Protein AF-A0A2I0NZ80-F1 (afdb_monomer_lite)

Sequence (145 aa):
MRLLNMDLNQISRFIGETEYQSEVNELAGSLSGIRLIEAALTRNLAETYQGVIKIVPGSLHELTERYLARWDIWNIMLLLRGKQFGIPADQIRQVLIPAGGLSPVLIESLLSRNSLCEIVDGLSRWEFHNVLADICSGGYRKGLF

Secondary structure (DSSP, 8-state):
--GGG--HHHHHHHHTTTTTHHHHHHHTTT--HHHHHHHHHHHHHHHHHHHHHHH--THHHHHHHHHHTHHHHHHHHHHHHHHHTT--HHHHHHT----SSS-HHHHHHHHT-SSHHHHHHHTTTSTTHHHHHHHHHS-PPTT--

Radius of gyration: 17.8 Å; chains: 1; bounding box: 42×41×46 Å

Foldseek 3Di:
DPVVPDAQQRVLVVCCVDPLVVQSVVCVVPDGGPLSVLRSVLVVLQVVLVVVLVPDDDPVNVVSLVVQQVLVVVLLVLLLVCLVVVNQLVVSVSNRRNNHDDDPVLSVVLSPDNDSVRNLVSCPVPPCSVVCPVVVVDDDDPPPD

Structure (mmCIF, N/CA/C/O backbone):
data_AF-A0A2I0NZ80-F1
#
_entry.id   AF-A0A2I0NZ80-F1
#
loop_
_atom_site.group_PDB
_atom_site.id
_atom_site.type_symbol
_atom_site.label_atom_id
_atom_site.label_alt_id
_atom_site.label_comp_id
_atom_site.label_asym_id
_atom_site.label_entity_id
_atom_site.label_seq_id
_atom_site.pdbx_PDB_ins_code
_atom_site.Cartn_x
_atom_site.Cartn_y
_atom_site.Cartn_z
_atom_site.occupancy
_atom_site.B_iso_or_equiv
_atom_site.auth_seq_id
_atom_site.auth_comp_id
_atom_site.auth_asym_id
_atom_site.auth_atom_id
_atom_site.pdbx_PDB_model_num
ATOM 1 N N . MET A 1 1 ? -25.568 12.710 9.104 1.00 54.75 1 MET A N 1
ATOM 2 C CA . MET A 1 1 ? -24.478 13.691 8.896 1.00 54.75 1 MET A CA 1
ATOM 3 C C . MET A 1 1 ? -23.798 14.024 10.229 1.00 54.75 1 MET A C 1
ATOM 5 O O . MET A 1 1 ? -24.103 15.053 10.812 1.00 54.75 1 MET A O 1
ATOM 9 N N . ARG A 1 2 ? -22.923 13.152 10.754 1.00 82.12 2 ARG A N 1
ATOM 10 C CA . ARG A 1 2 ? -22.174 13.429 12.004 1.00 82.12 2 ARG A CA 1
ATOM 11 C C . ARG A 1 2 ? -20.713 13.815 11.728 1.00 82.12 2 ARG A C 1
ATOM 13 O O . ARG A 1 2 ? -20.214 14.721 12.372 1.00 82.12 2 ARG A O 1
ATOM 20 N N . LEU A 1 3 ? -20.093 13.208 10.709 1.00 84.38 3 LEU A N 1
ATOM 21 C CA . LEU A 1 3 ? -18.686 13.418 10.330 1.00 84.38 3 LEU A CA 1
ATOM 22 C C . LEU A 1 3 ? -18.386 14.783 9.690 1.00 84.38 3 LEU A C 1
ATOM 24 O O . LEU A 1 3 ? -17.335 15.348 9.947 1.00 84.38 3 LEU A O 1
ATOM 28 N N . LEU A 1 4 ? -19.309 15.342 8.897 1.00 87.19 4 LEU A N 1
ATOM 29 C CA . LEU A 1 4 ? -19.092 16.615 8.182 1.00 87.19 4 LEU A CA 1
ATOM 30 C C . LEU A 1 4 ? -18.886 17.828 9.108 1.00 87.19 4 LEU A C 1
ATOM 32 O O . LEU A 1 4 ? -18.390 18.853 8.659 1.00 87.19 4 LEU A O 1
ATOM 36 N N . ASN A 1 5 ? -19.268 17.705 10.382 1.00 91.62 5 ASN A N 1
ATOM 37 C CA . ASN A 1 5 ? -19.136 18.759 11.388 1.00 91.62 5 ASN A CA 1
ATOM 38 C C . ASN A 1 5 ? -18.004 18.480 12.392 1.00 91.62 5 ASN A C 1
ATOM 40 O O . ASN A 1 5 ? -17.889 19.203 13.378 1.00 91.62 5 ASN A O 1
ATOM 44 N N . MET A 1 6 ? -17.229 17.410 12.195 1.00 92.06 6 MET A N 1
ATOM 45 C CA . MET A 1 6 ? -16.144 17.020 13.094 1.00 92.06 6 MET A CA 1
ATOM 46 C C . MET A 1 6 ? -14.800 17.571 12.613 1.00 92.06 6 MET A C 1
ATOM 48 O O . MET A 1 6 ? -14.519 17.588 11.416 1.00 92.06 6 MET A O 1
ATOM 52 N N . ASP A 1 7 ? -13.944 17.965 13.554 1.00 91.62 7 ASP A N 1
ATOM 53 C CA . ASP A 1 7 ? -12.523 18.195 13.292 1.00 91.62 7 ASP A CA 1
ATOM 54 C C . ASP A 1 7 ? -11.742 16.870 13.157 1.00 91.62 7 ASP A C 1
ATOM 56 O O . ASP A 1 7 ? -12.242 15.789 13.478 1.00 91.62 7 ASP A O 1
ATOM 60 N N . LEU A 1 8 ? -10.488 16.933 12.691 1.00 90.88 8 LEU A N 1
ATOM 61 C CA . LEU A 1 8 ? -9.664 15.736 12.468 1.00 90.88 8 LEU A CA 1
ATOM 62 C C . LEU A 1 8 ? -9.454 14.898 13.736 1.00 90.88 8 LEU A C 1
ATOM 64 O O . LEU A 1 8 ? -9.421 13.676 13.653 1.00 90.88 8 LEU A O 1
ATOM 68 N N . ASN A 1 9 ? -9.333 15.516 14.911 1.00 90.19 9 ASN A N 1
ATOM 69 C CA . ASN A 1 9 ? -9.137 14.771 16.154 1.00 90.19 9 ASN A CA 1
ATOM 70 C C . ASN A 1 9 ? -10.428 14.076 16.590 1.00 90.19 9 ASN A C 1
ATOM 72 O O . ASN A 1 9 ? -10.387 12.957 17.103 1.00 90.19 9 ASN A O 1
ATOM 76 N N . GLN A 1 10 ? -11.573 14.722 16.377 1.00 92.38 10 GLN A N 1
ATOM 77 C CA . GLN A 1 10 ? -12.887 14.130 16.597 1.00 92.38 10 GLN A CA 1
ATOM 78 C C . GLN A 1 10 ? -13.128 12.954 15.649 1.00 92.38 10 GLN A C 1
ATOM 80 O O . GLN A 1 10 ? -13.604 11.917 16.105 1.00 92.38 10 GLN A O 1
ATOM 85 N N . ILE A 1 11 ? -12.740 13.075 14.375 1.00 93.31 11 ILE A N 1
ATOM 86 C CA . ILE A 1 11 ? -12.808 11.968 13.413 1.00 93.31 11 ILE A CA 1
ATOM 87 C C . ILE A 1 11 ? -11.899 10.823 13.864 1.00 93.31 11 ILE A C 1
ATOM 89 O O . ILE A 1 11 ? -12.380 9.698 13.946 1.00 93.31 11 ILE A O 1
ATOM 93 N N . SER A 1 12 ? -10.638 11.092 14.229 1.00 91.88 12 SER A N 1
ATOM 94 C CA . SER A 1 12 ? -9.704 10.067 14.723 1.00 91.88 12 SER A CA 1
ATOM 95 C C . SER A 1 12 ? -10.243 9.308 15.937 1.00 91.88 12 SER A C 1
ATOM 97 O O . SER A 1 12 ? -10.133 8.087 15.997 1.00 91.88 12 SER A O 1
ATOM 99 N N . ARG A 1 13 ? -10.864 10.008 16.897 1.00 91.06 13 ARG A N 1
ATOM 100 C CA . ARG A 1 13 ? -11.515 9.359 18.048 1.00 91.06 13 ARG A CA 1
ATOM 101 C C . ARG A 1 13 ? -12.722 8.538 17.620 1.00 91.06 13 ARG A C 1
ATOM 103 O O . ARG A 1 13 ? -12.848 7.399 18.042 1.00 91.06 13 ARG A O 1
ATOM 110 N N . PHE A 1 14 ? -13.570 9.104 16.763 1.00 93.62 14 PHE A N 1
ATOM 111 C CA . PHE A 1 14 ? -14.763 8.428 16.272 1.00 93.62 14 PHE A CA 1
ATOM 112 C C . PHE A 1 14 ? -14.414 7.115 15.566 1.00 93.62 14 PHE A C 1
ATOM 114 O O . PHE A 1 14 ? -14.992 6.089 15.897 1.00 93.62 14 PHE A O 1
ATOM 121 N N . ILE A 1 15 ? -13.444 7.111 14.645 1.00 93.75 15 ILE A N 1
ATOM 122 C CA . ILE A 1 15 ? -13.027 5.871 13.972 1.00 93.75 15 ILE A CA 1
ATOM 123 C C . ILE A 1 15 ? -12.345 4.890 14.937 1.00 93.75 15 ILE A C 1
ATOM 125 O O . ILE A 1 15 ? -12.492 3.682 14.773 1.00 93.75 15 ILE A O 1
ATOM 129 N N . GLY A 1 16 ? -11.683 5.386 15.986 1.00 93.31 16 GLY A N 1
ATOM 130 C CA . GLY A 1 16 ? -11.119 4.564 17.060 1.00 93.31 16 GLY A CA 1
ATOM 131 C C . GLY A 1 16 ? -12.162 3.836 17.920 1.00 93.31 16 GLY A C 1
ATOM 132 O O . GLY A 1 16 ? -11.804 2.937 18.675 1.00 93.31 16 GLY A O 1
ATOM 133 N N . GLU A 1 17 ? -13.444 4.187 17.798 1.00 93.81 17 GLU A N 1
ATOM 134 C CA . GLU A 1 17 ? -14.577 3.495 18.430 1.00 93.81 17 GLU A CA 1
ATOM 135 C C . GLU A 1 17 ? -15.283 2.514 17.467 1.00 93.81 17 GLU A C 1
ATOM 137 O O . GLU A 1 17 ? -16.328 1.955 17.801 1.00 93.81 17 GLU A O 1
ATOM 142 N N . THR A 1 18 ? -14.738 2.307 16.264 1.00 93.62 18 THR A N 1
ATOM 143 C CA . THR A 1 18 ? -15.298 1.423 15.223 1.00 93.62 18 THR A CA 1
ATOM 144 C C . THR A 1 18 ? -14.389 0.216 14.955 1.00 93.62 18 THR A C 1
ATOM 146 O O . THR A 1 18 ? -13.526 -0.109 15.767 1.00 93.62 18 THR A O 1
ATOM 149 N N . GLU A 1 19 ? -14.554 -0.454 13.810 1.00 92.44 19 GLU A N 1
ATOM 150 C CA . GLU A 1 19 ? -13.696 -1.568 13.380 1.00 92.44 19 GLU A CA 1
ATOM 151 C C . GLU A 1 19 ? -12.210 -1.191 13.237 1.00 92.44 19 GLU A C 1
ATOM 153 O O . GLU A 1 19 ? -11.359 -2.063 13.358 1.00 92.44 19 GLU A O 1
ATOM 158 N N . TYR A 1 20 ? -11.891 0.101 13.078 1.00 95.62 20 TYR A N 1
ATOM 159 C CA . TYR A 1 20 ? -10.516 0.615 12.971 1.00 95.62 20 TYR A CA 1
ATOM 160 C C . TYR A 1 20 ? -9.801 0.788 14.322 1.00 95.62 20 TYR A C 1
ATOM 162 O O . TYR A 1 20 ? -8.707 1.354 14.385 1.00 95.62 20 TYR A O 1
ATOM 170 N N . GLN A 1 21 ? -10.428 0.383 15.433 1.00 95.75 21 GLN A N 1
ATOM 171 C CA . GLN A 1 21 ? -9.895 0.593 16.781 1.00 95.75 21 GLN A CA 1
ATOM 172 C C . GLN A 1 21 ? -8.479 0.026 16.952 1.00 95.75 21 GLN A C 1
ATOM 174 O O . GLN A 1 21 ? -7.638 0.668 17.585 1.00 95.75 21 GLN A O 1
ATOM 179 N N . SER A 1 22 ? -8.214 -1.165 16.408 1.00 95.81 22 SER A N 1
ATOM 180 C CA . SER A 1 22 ? -6.922 -1.843 16.555 1.00 95.81 22 SER A CA 1
ATOM 181 C C . SER A 1 22 ? -5.795 -1.014 15.938 1.00 95.81 22 SER A C 1
ATOM 183 O O . SER A 1 22 ? -4.804 -0.700 16.598 1.00 95.81 22 SER A O 1
ATOM 185 N N . GLU A 1 23 ? -5.988 -0.580 14.695 1.00 96.06 23 GLU A N 1
ATOM 186 C CA . GLU A 1 23 ? -5.019 0.191 13.929 1.00 96.06 23 GLU A CA 1
ATOM 187 C C . GLU A 1 23 ? -4.847 1.594 14.508 1.00 96.06 23 GLU A C 1
ATOM 189 O O . GLU A 1 23 ? -3.722 2.080 14.610 1.00 96.06 23 GLU A O 1
ATOM 194 N N . VAL A 1 24 ? -5.936 2.240 14.940 1.00 96.19 24 VAL A N 1
ATOM 195 C CA . VAL A 1 24 ? -5.868 3.548 15.606 1.00 96.19 24 VAL A CA 1
ATOM 196 C C . VAL A 1 24 ? -5.048 3.453 16.891 1.00 96.19 24 VAL A C 1
ATOM 198 O O . VAL A 1 24 ? -4.152 4.270 17.092 1.00 96.19 24 VAL A O 1
ATOM 201 N N . ASN A 1 25 ? -5.307 2.454 17.738 1.00 95.25 25 ASN A N 1
ATOM 202 C CA . ASN A 1 25 ? -4.581 2.278 18.996 1.00 95.25 25 ASN A CA 1
ATOM 203 C C . ASN A 1 25 ? -3.091 2.000 18.767 1.00 95.25 25 ASN A C 1
ATOM 205 O O . ASN A 1 25 ? -2.250 2.555 19.474 1.00 95.25 25 ASN A O 1
ATOM 209 N N . GLU A 1 26 ? -2.759 1.173 17.775 1.00 95.31 26 GLU A N 1
ATOM 210 C CA . GLU A 1 26 ? -1.370 0.854 17.446 1.00 95.31 26 GLU A CA 1
ATOM 211 C C . GLU A 1 26 ? -0.617 2.073 16.887 1.00 95.31 26 GLU A C 1
ATOM 213 O O . GLU A 1 26 ? 0.534 2.328 17.246 1.00 95.31 26 GLU A O 1
ATOM 218 N N . LEU A 1 27 ? -1.266 2.862 16.028 1.00 94.62 27 LEU A N 1
ATOM 219 C CA . LEU A 1 27 ? -0.618 3.947 15.290 1.00 94.62 27 LEU A CA 1
ATOM 220 C C . LEU A 1 27 ? -0.630 5.293 16.031 1.00 94.62 27 LEU A C 1
ATOM 222 O O . LEU A 1 27 ? 0.237 6.133 15.770 1.00 94.62 27 LEU A O 1
ATOM 226 N N . ALA A 1 28 ? -1.549 5.509 16.978 1.00 93.38 28 ALA A N 1
ATOM 227 C CA . ALA A 1 28 ? -1.708 6.777 17.702 1.00 93.38 28 ALA A CA 1
ATOM 228 C C . ALA A 1 28 ? -0.478 7.190 18.531 1.00 93.38 28 ALA A C 1
ATOM 230 O O . ALA A 1 28 ? -0.327 8.366 18.861 1.00 93.38 28 ALA A O 1
ATOM 231 N N . GLY A 1 29 ? 0.427 6.255 18.846 1.00 92.25 29 GLY A N 1
ATOM 232 C CA . GLY A 1 29 ? 1.692 6.565 19.519 1.00 92.25 29 GLY A CA 1
ATOM 233 C C . GLY A 1 29 ? 2.694 7.335 18.649 1.00 92.25 29 GLY A C 1
ATOM 234 O O . GLY A 1 29 ? 3.602 7.969 19.180 1.00 92.25 29 GLY A O 1
ATOM 235 N N . SER A 1 30 ? 2.538 7.297 17.321 1.00 92.81 30 SER A N 1
ATOM 236 C CA . SER A 1 30 ? 3.476 7.912 16.367 1.00 92.81 30 SER A CA 1
ATOM 237 C C . SER A 1 30 ? 2.813 8.830 15.337 1.00 92.81 30 SER A C 1
ATOM 239 O O . SER A 1 30 ? 3.476 9.706 14.776 1.00 92.81 30 SER A O 1
ATOM 241 N N . LEU A 1 31 ? 1.512 8.660 15.089 1.00 92.19 31 LEU A N 1
ATOM 242 C CA . LEU A 1 31 ? 0.741 9.419 14.111 1.00 92.19 31 LEU A CA 1
ATOM 243 C C . LEU A 1 31 ? -0.403 10.179 14.787 1.00 92.19 31 LEU A C 1
ATOM 245 O O . LEU A 1 31 ? -0.961 9.748 15.791 1.00 92.19 31 LEU A O 1
ATOM 249 N N . SER A 1 32 ? -0.792 11.307 14.197 1.00 91.19 32 SER A N 1
ATOM 250 C CA . SER A 1 32 ? -1.922 12.115 14.657 1.00 91.19 32 SER A CA 1
ATOM 251 C C . SER A 1 32 ? -2.638 12.792 13.486 1.00 91.19 32 SER A C 1
ATOM 253 O O . SER A 1 32 ? -2.134 12.817 12.357 1.00 91.19 32 SER A O 1
ATOM 255 N N . GLY A 1 33 ? -3.838 13.318 13.753 1.00 90.75 33 GLY A N 1
ATOM 256 C CA . GLY A 1 33 ? -4.662 14.004 12.757 1.00 90.75 33 GLY A CA 1
ATOM 257 C C . GLY A 1 33 ? -4.917 13.148 11.513 1.00 90.75 33 GLY A C 1
ATOM 258 O O . GLY A 1 33 ? -5.213 11.960 11.618 1.00 90.75 33 GLY A O 1
ATOM 259 N N . ILE A 1 34 ? -4.764 13.756 10.334 1.00 92.00 34 ILE A N 1
ATOM 260 C CA . ILE A 1 34 ? -5.045 13.107 9.047 1.00 92.00 34 ILE A CA 1
ATOM 261 C C . ILE A 1 34 ? -4.170 11.873 8.792 1.00 92.00 34 ILE A C 1
ATOM 263 O O . ILE A 1 34 ? -4.683 10.854 8.346 1.00 92.00 34 ILE A O 1
ATOM 267 N N . ARG A 1 35 ? -2.884 11.913 9.168 1.00 91.31 35 ARG A N 1
ATOM 268 C CA . ARG A 1 35 ? -1.952 10.799 8.924 1.00 91.31 35 ARG A CA 1
ATOM 269 C C . ARG A 1 35 ? -2.341 9.545 9.700 1.00 91.31 35 ARG A C 1
ATOM 271 O O . ARG A 1 35 ? -2.157 8.441 9.203 1.00 91.31 35 ARG A O 1
ATOM 278 N N . LEU A 1 36 ? -2.867 9.714 10.915 1.00 93.81 36 LEU A N 1
ATOM 279 C CA . LEU A 1 36 ? -3.381 8.598 11.708 1.00 93.81 36 LEU A CA 1
ATOM 280 C C . LEU A 1 36 ? -4.610 7.978 11.039 1.00 93.81 36 LEU A C 1
ATOM 282 O O . LEU A 1 36 ? -4.683 6.760 10.923 1.00 93.81 36 LEU A O 1
ATOM 286 N N . ILE A 1 37 ? -5.539 8.818 10.575 1.00 94.06 37 ILE A N 1
ATOM 287 C CA . ILE A 1 37 ? -6.754 8.374 9.884 1.00 94.06 37 ILE A CA 1
ATOM 288 C C . ILE A 1 37 ? -6.383 7.589 8.624 1.00 94.06 37 ILE A C 1
ATOM 290 O O . ILE A 1 37 ? -6.815 6.454 8.459 1.00 94.06 37 ILE A O 1
ATOM 294 N N . GLU A 1 38 ? -5.549 8.162 7.758 1.00 93.00 38 GLU A N 1
ATOM 295 C CA . GLU A 1 38 ? -5.141 7.533 6.499 1.00 93.00 38 GLU A CA 1
ATOM 296 C C . GLU A 1 38 ? -4.436 6.196 6.730 1.00 93.00 38 GLU A C 1
ATOM 298 O O . GLU A 1 38 ? -4.784 5.200 6.094 1.00 93.00 38 GLU A O 1
ATOM 303 N N . ALA A 1 39 ? -3.484 6.150 7.666 1.00 92.88 39 ALA A N 1
ATOM 304 C CA . ALA A 1 39 ? -2.740 4.933 7.959 1.00 92.88 39 ALA A CA 1
ATOM 305 C C . ALA A 1 39 ? -3.632 3.842 8.571 1.00 92.88 39 ALA A C 1
ATOM 307 O O . ALA A 1 39 ? -3.529 2.685 8.165 1.00 92.88 39 ALA A O 1
ATOM 308 N N . ALA A 1 40 ? -4.533 4.200 9.494 1.00 95.19 40 ALA A N 1
ATOM 309 C CA . ALA A 1 40 ? -5.448 3.246 10.114 1.00 95.19 40 ALA A CA 1
ATOM 310 C C . ALA A 1 40 ? -6.417 2.640 9.089 1.00 95.19 40 ALA A C 1
ATOM 312 O O . ALA A 1 40 ? -6.531 1.420 8.993 1.00 95.19 40 ALA A O 1
ATOM 313 N N . LEU A 1 41 ? -7.046 3.483 8.264 1.00 94.44 41 LEU A N 1
ATOM 314 C CA . LEU A 1 41 ? -7.967 3.029 7.220 1.00 94.44 41 LEU A CA 1
ATOM 315 C C . LEU A 1 41 ? -7.253 2.182 6.160 1.00 94.44 41 LEU A C 1
ATOM 317 O O . LEU A 1 41 ? -7.761 1.140 5.755 1.00 94.44 41 LEU A O 1
ATOM 321 N N . THR A 1 42 ? -6.063 2.601 5.722 1.00 93.88 42 THR A N 1
ATOM 322 C CA . THR A 1 42 ? -5.288 1.880 4.699 1.00 93.88 42 THR A CA 1
ATOM 323 C C . THR A 1 42 ? -4.835 0.513 5.197 1.00 93.88 42 THR A C 1
ATOM 325 O O . THR A 1 42 ? -4.916 -0.472 4.460 1.00 93.88 42 THR A O 1
ATOM 328 N N . ARG A 1 43 ? -4.381 0.434 6.451 1.00 93.00 43 ARG A N 1
ATOM 329 C CA . ARG A 1 43 ? -3.970 -0.829 7.059 1.00 93.00 43 ARG A CA 1
ATOM 330 C C . ARG A 1 43 ? -5.150 -1.777 7.224 1.00 93.00 43 ARG A C 1
ATOM 332 O O . ARG A 1 43 ? -5.053 -2.919 6.783 1.00 93.00 43 ARG A O 1
ATOM 339 N N . ASN A 1 44 ? -6.266 -1.291 7.758 1.00 95.31 44 ASN A N 1
ATOM 340 C CA . ASN A 1 44 ? -7.465 -2.105 7.912 1.00 95.31 44 ASN A CA 1
ATOM 341 C C . ASN A 1 44 ? -7.991 -2.621 6.563 1.00 95.31 44 ASN A C 1
ATOM 343 O O . ASN A 1 44 ? -8.338 -3.795 6.431 1.00 95.31 44 ASN A O 1
ATOM 347 N N . LEU A 1 45 ? -7.983 -1.772 5.529 1.00 93.88 45 LEU A N 1
ATOM 348 C CA . LEU A 1 45 ? -8.354 -2.154 4.166 1.00 93.88 45 LEU A CA 1
ATOM 349 C C . LEU A 1 45 ? -7.475 -3.295 3.641 1.00 93.88 45 LEU A C 1
ATOM 351 O O . LEU A 1 45 ? -7.986 -4.274 3.095 1.00 93.88 45 LEU A O 1
ATOM 355 N N . ALA A 1 46 ? -6.157 -3.171 3.810 1.00 93.06 46 ALA A N 1
ATOM 356 C CA . ALA A 1 46 ? -5.205 -4.193 3.403 1.00 93.06 46 ALA A CA 1
ATOM 357 C C . ALA A 1 46 ? -5.436 -5.510 4.155 1.00 93.06 46 ALA A C 1
ATOM 359 O O . ALA A 1 46 ? -5.573 -6.556 3.523 1.00 93.06 46 ALA A O 1
ATOM 360 N N . GLU A 1 47 ? -5.543 -5.466 5.483 1.00 93.00 47 GLU A N 1
ATOM 361 C CA . GLU A 1 47 ? -5.781 -6.650 6.315 1.00 93.00 47 GLU A CA 1
ATOM 362 C C . GLU A 1 47 ? -7.104 -7.339 5.959 1.00 93.00 47 GLU A C 1
ATOM 364 O O . GLU A 1 47 ? -7.139 -8.560 5.787 1.00 93.00 47 GLU A O 1
ATOM 369 N N . THR A 1 48 ? -8.165 -6.561 5.743 1.00 93.94 48 THR A N 1
ATOM 370 C CA . THR A 1 48 ? -9.480 -7.065 5.335 1.00 93.94 48 THR A CA 1
ATOM 371 C C . THR A 1 48 ? -9.412 -7.765 3.982 1.00 93.94 48 THR A C 1
ATOM 373 O O . THR A 1 48 ? -9.875 -8.897 3.849 1.00 93.94 48 THR A O 1
ATOM 376 N N . TYR A 1 49 ? -8.801 -7.145 2.970 1.00 93.50 49 TYR A N 1
ATOM 377 C CA . TYR A 1 49 ? -8.690 -7.739 1.633 1.00 93.50 49 TYR A CA 1
ATOM 378 C C . TYR A 1 49 ? -7.834 -9.005 1.625 1.00 93.50 49 TYR A C 1
ATOM 380 O O . TYR A 1 49 ? -8.233 -10.011 1.035 1.00 93.50 49 TYR A O 1
ATOM 388 N N . GLN A 1 50 ? -6.717 -9.006 2.352 1.00 91.25 50 GLN A N 1
ATOM 389 C CA . GLN A 1 50 ? -5.905 -10.208 2.538 1.00 91.25 50 GLN A CA 1
ATOM 390 C C . GLN A 1 50 ? -6.674 -11.301 3.295 1.00 91.25 50 GLN A C 1
ATOM 392 O O . GLN A 1 50 ? -6.534 -12.486 2.994 1.00 91.25 50 GLN A O 1
ATOM 397 N N . GLY A 1 51 ? -7.515 -10.922 4.259 1.00 93.88 51 GLY A N 1
ATOM 398 C CA . GLY A 1 51 ? -8.430 -11.828 4.950 1.00 93.88 51 GLY A CA 1
ATOM 399 C C . GLY A 1 51 ? -9.436 -12.477 4.001 1.00 93.88 51 GLY A C 1
ATOM 400 O O . GLY A 1 51 ? -9.595 -13.696 4.030 1.00 93.88 51 GLY A O 1
ATOM 401 N N . VAL A 1 52 ? -10.057 -11.691 3.114 1.00 93.50 52 VAL A N 1
ATOM 402 C CA . VAL A 1 52 ? -10.998 -12.195 2.101 1.00 93.50 52 VAL A CA 1
ATOM 403 C C . VAL A 1 52 ? -10.313 -13.203 1.176 1.00 93.50 52 VAL A C 1
ATOM 405 O O . VAL A 1 52 ? -10.826 -14.306 1.007 1.00 93.50 52 VAL A O 1
ATOM 408 N N . ILE A 1 53 ? -9.133 -12.886 0.633 1.00 92.12 53 ILE A N 1
ATOM 409 C CA . ILE A 1 53 ? -8.385 -13.808 -0.244 1.00 92.12 53 ILE A CA 1
ATOM 410 C C . ILE A 1 53 ? -8.161 -15.167 0.441 1.00 92.12 53 ILE A C 1
ATOM 412 O O . ILE A 1 53 ? -8.369 -16.211 -0.178 1.00 92.12 53 ILE A O 1
ATOM 416 N N . LYS A 1 54 ? -7.800 -15.170 1.733 1.00 92.88 54 LYS A N 1
ATOM 417 C CA . LYS A 1 54 ? -7.510 -16.394 2.502 1.00 92.88 54 LYS A CA 1
ATOM 418 C C . LYS A 1 54 ? -8.714 -17.318 2.695 1.00 92.88 54 LYS A C 1
ATOM 420 O O . LYS A 1 54 ? -8.513 -18.516 2.875 1.00 92.88 54 LYS A O 1
ATOM 425 N N . ILE A 1 55 ? -9.935 -16.782 2.716 1.00 95.56 55 ILE A N 1
ATOM 426 C CA . ILE A 1 55 ? -11.148 -17.567 3.009 1.00 95.56 55 ILE A CA 1
ATOM 427 C C . ILE A 1 55 ? -11.920 -17.981 1.756 1.00 95.56 55 ILE A C 1
ATOM 429 O O . ILE A 1 55 ? -12.740 -18.897 1.824 1.00 95.56 55 ILE A O 1
ATOM 433 N N . VAL A 1 56 ? -11.698 -17.314 0.622 1.00 94.75 56 VAL A N 1
ATOM 434 C CA . VAL A 1 56 ? -12.423 -17.601 -0.618 1.00 94.75 56 VAL A CA 1
ATOM 435 C C . VAL A 1 56 ? -11.871 -18.883 -1.266 1.00 94.75 56 VAL A C 1
ATOM 437 O O . VAL A 1 56 ? -10.671 -18.959 -1.521 1.00 94.75 56 VAL A O 1
ATOM 440 N N . PRO A 1 57 ? -12.715 -19.890 -1.572 1.00 92.88 57 PRO A N 1
ATOM 441 C CA . PRO A 1 57 ? -12.263 -21.153 -2.148 1.00 92.88 57 PRO A CA 1
ATOM 442 C C . PRO A 1 57 ? -12.288 -21.173 -3.688 1.00 92.88 57 PRO A C 1
ATOM 444 O O . PRO A 1 57 ? -13.093 -20.502 -4.338 1.00 92.88 57 PRO A O 1
ATOM 447 N N . GLY A 1 58 ? -11.470 -22.054 -4.273 1.00 92.69 58 GLY A N 1
ATOM 448 C CA . GLY A 1 58 ? -11.575 -22.476 -5.675 1.00 92.69 58 GLY A CA 1
ATOM 449 C C . GLY A 1 58 ? -11.414 -21.339 -6.687 1.00 92.69 58 GLY A C 1
ATOM 450 O O . GLY A 1 58 ? -10.582 -20.457 -6.520 1.00 92.69 58 GLY A O 1
ATOM 451 N N . SER A 1 59 ? -12.221 -21.341 -7.748 1.00 90.56 59 SER A N 1
ATOM 452 C CA . SER A 1 59 ? -12.136 -20.347 -8.831 1.00 90.56 59 SER A CA 1
ATOM 453 C C . SER A 1 59 ? -12.470 -18.915 -8.396 1.00 90.56 59 SER A C 1
ATOM 455 O O . SER A 1 59 ? -12.051 -17.959 -9.044 1.00 90.56 59 SER A O 1
ATOM 457 N N . LEU A 1 60 ? -13.217 -18.743 -7.300 1.00 93.31 60 LEU A N 1
ATOM 458 C CA . LEU A 1 60 ? -13.495 -17.416 -6.746 1.00 93.31 60 LEU A CA 1
ATOM 459 C C . LEU A 1 60 ? -12.246 -16.791 -6.121 1.00 93.31 60 LEU A C 1
ATOM 461 O O . LEU A 1 60 ? -12.148 -15.565 -6.084 1.00 93.31 60 LEU A O 1
ATOM 465 N N . HIS A 1 61 ? -11.295 -17.610 -5.662 1.00 93.69 61 HIS A N 1
ATOM 466 C CA . HIS A 1 61 ? -10.027 -17.137 -5.119 1.00 93.69 61 HIS A CA 1
ATOM 467 C C . HIS A 1 61 ? -9.246 -16.393 -6.200 1.00 93.69 61 HIS A C 1
ATOM 469 O O . HIS A 1 61 ? -8.952 -15.214 -6.037 1.00 93.69 61 HIS A O 1
ATOM 475 N N . GLU A 1 62 ? -9.044 -17.037 -7.353 1.00 91.94 62 GLU A N 1
ATOM 476 C CA . GLU A 1 62 ? -8.338 -16.442 -8.490 1.00 91.94 62 GLU A CA 1
ATOM 477 C C . GLU A 1 62 ? -9.026 -15.155 -8.973 1.00 91.94 62 GLU A C 1
ATOM 479 O O . GLU A 1 62 ? -8.369 -14.147 -9.226 1.00 91.94 62 GLU A O 1
ATOM 484 N N . LEU A 1 63 ? -10.362 -15.151 -9.059 1.00 94.19 63 LEU A N 1
ATOM 485 C CA . LEU A 1 63 ? -11.110 -13.946 -9.429 1.00 94.19 63 LEU A CA 1
ATOM 486 C C . LEU A 1 63 ? -10.883 -12.803 -8.427 1.00 94.19 63 LEU A C 1
ATOM 488 O O . LEU A 1 63 ? -10.721 -11.650 -8.828 1.00 94.19 63 LEU A O 1
ATOM 492 N N . THR A 1 64 ? -10.871 -13.121 -7.133 1.00 93.81 64 THR A N 1
ATOM 493 C CA . THR A 1 64 ? -10.671 -12.144 -6.058 1.00 93.81 64 THR A CA 1
ATOM 494 C C . THR A 1 64 ? -9.250 -11.588 -6.079 1.00 93.81 64 THR A C 1
ATOM 496 O O . THR A 1 64 ? -9.079 -10.370 -6.032 1.00 93.81 64 THR A O 1
ATOM 499 N N . GLU A 1 65 ? -8.237 -12.447 -6.219 1.00 92.75 65 GLU A N 1
ATOM 500 C CA . GLU A 1 65 ? -6.838 -12.033 -6.362 1.00 92.75 65 GLU A CA 1
ATOM 501 C C . GLU A 1 65 ? -6.652 -11.113 -7.573 1.00 92.75 65 GLU A C 1
ATOM 503 O O . GLU A 1 65 ? -6.113 -10.014 -7.438 1.00 92.75 65 GLU A O 1
ATOM 508 N N . ARG A 1 66 ? -7.186 -11.496 -8.741 1.00 92.00 66 ARG A N 1
ATOM 509 C CA . ARG A 1 66 ? -7.122 -10.676 -9.961 1.00 92.00 66 ARG A CA 1
ATOM 510 C C . ARG A 1 66 ? -7.814 -9.326 -9.797 1.00 92.00 66 ARG A C 1
ATOM 512 O O . ARG A 1 66 ? -7.315 -8.315 -10.285 1.00 92.00 66 ARG A O 1
ATOM 519 N N . TYR A 1 67 ? -8.955 -9.283 -9.113 1.00 93.38 67 TYR A N 1
ATOM 520 C CA . TYR A 1 67 ? -9.648 -8.024 -8.844 1.00 93.38 67 TYR A CA 1
ATOM 521 C C . TYR A 1 67 ? -8.825 -7.104 -7.931 1.00 93.38 67 TYR A C 1
ATOM 523 O O . TYR A 1 67 ? -8.762 -5.892 -8.157 1.00 93.38 67 TYR A O 1
ATOM 531 N N . LEU A 1 68 ? -8.173 -7.667 -6.912 1.00 93.56 68 LEU A N 1
ATOM 532 C CA . LEU A 1 68 ? -7.374 -6.914 -5.946 1.00 93.56 68 LEU A CA 1
ATOM 533 C C . LEU A 1 68 ? -5.983 -6.526 -6.469 1.00 93.56 68 LEU A C 1
ATOM 535 O O . LEU A 1 68 ? -5.448 -5.509 -6.021 1.00 93.56 68 LEU A O 1
ATOM 539 N N . ALA A 1 69 ? -5.461 -7.212 -7.492 1.00 92.12 69 ALA A N 1
ATOM 540 C CA . ALA A 1 69 ? -4.232 -6.844 -8.208 1.00 92.12 69 ALA A CA 1
ATOM 541 C C . ALA A 1 69 ? -4.259 -5.410 -8.781 1.00 92.12 69 ALA A C 1
ATOM 543 O O . ALA A 1 69 ? -3.215 -4.809 -9.037 1.00 92.12 69 ALA A O 1
ATOM 544 N N . ARG A 1 70 ? -5.441 -4.788 -8.909 1.00 93.94 70 ARG A N 1
ATOM 545 C CA . ARG A 1 70 ? -5.568 -3.357 -9.240 1.00 93.94 70 ARG A CA 1
ATOM 546 C C . ARG A 1 70 ? -4.769 -2.442 -8.301 1.00 93.94 70 ARG A C 1
ATOM 548 O O . ARG A 1 70 ? -4.304 -1.391 -8.737 1.00 93.94 70 ARG A O 1
ATOM 555 N N . TRP A 1 71 ? -4.614 -2.822 -7.029 1.00 94.75 71 TRP A N 1
ATOM 556 C CA . TRP A 1 71 ? -3.828 -2.051 -6.066 1.00 94.75 71 TRP A CA 1
ATOM 557 C C . TRP A 1 71 ? -2.336 -2.139 -6.351 1.00 94.75 71 TRP A C 1
ATOM 559 O O . TRP A 1 71 ? -1.639 -1.142 -6.190 1.00 94.75 71 TRP A O 1
ATOM 569 N N . ASP A 1 72 ? -1.855 -3.278 -6.850 1.00 95.06 72 ASP A N 1
ATOM 570 C CA . ASP A 1 72 ? -0.471 -3.404 -7.303 1.00 95.06 72 ASP A CA 1
ATOM 571 C C . ASP A 1 72 ? -0.215 -2.462 -8.473 1.00 95.06 72 ASP A C 1
ATOM 573 O O . ASP A 1 72 ? 0.725 -1.675 -8.432 1.00 95.06 72 ASP A O 1
ATOM 577 N N . ILE A 1 73 ? -1.103 -2.455 -9.471 1.00 94.62 73 ILE A N 1
ATOM 578 C CA . ILE A 1 73 ? -1.004 -1.543 -10.620 1.00 94.62 73 ILE A CA 1
ATOM 579 C C . ILE A 1 73 ? -0.981 -0.084 -10.147 1.00 94.62 73 ILE A C 1
ATOM 581 O O . ILE A 1 73 ? -0.134 0.696 -10.588 1.00 94.62 73 ILE A O 1
ATOM 585 N N . TRP A 1 74 ? -1.872 0.287 -9.222 1.00 94.62 74 TRP A N 1
ATOM 586 C CA . TRP A 1 74 ? -1.902 1.629 -8.640 1.00 94.62 74 TRP A CA 1
ATOM 587 C C . TRP A 1 74 ? -0.583 1.992 -7.945 1.00 94.62 74 TRP A C 1
ATOM 589 O O . TRP A 1 74 ? -0.004 3.043 -8.226 1.00 94.62 74 TRP A O 1
ATOM 599 N N . ASN A 1 75 ? -0.079 1.107 -7.084 1.00 95.88 75 ASN A N 1
ATOM 600 C CA . ASN A 1 75 ? 1.168 1.302 -6.350 1.00 95.88 75 ASN A CA 1
ATOM 601 C C . ASN A 1 75 ? 2.374 1.411 -7.292 1.00 95.88 75 ASN A C 1
ATOM 603 O O . ASN A 1 75 ? 3.219 2.284 -7.105 1.00 95.88 75 ASN A O 1
ATOM 607 N N . ILE A 1 76 ? 2.445 0.577 -8.333 1.00 95.44 76 ILE A N 1
ATOM 608 C CA . ILE A 1 76 ? 3.521 0.634 -9.328 1.00 95.44 76 ILE A CA 1
ATOM 609 C C . ILE A 1 76 ? 3.457 1.933 -10.133 1.00 95.44 76 ILE A C 1
ATOM 611 O O . ILE A 1 76 ? 4.482 2.598 -10.282 1.00 95.44 76 ILE A O 1
ATOM 615 N N . MET A 1 77 ? 2.277 2.363 -10.594 1.00 93.62 77 MET A N 1
ATOM 616 C CA . MET A 1 77 ? 2.139 3.665 -11.260 1.00 93.62 77 MET A CA 1
ATOM 617 C C . MET A 1 77 ? 2.591 4.811 -10.357 1.00 93.62 77 MET A C 1
ATOM 619 O O . MET A 1 77 ? 3.266 5.734 -10.815 1.00 93.62 77 MET A O 1
ATOM 623 N N . LEU A 1 78 ? 2.236 4.758 -9.073 1.00 94.81 78 LEU A N 1
ATOM 624 C CA . LEU A 1 78 ? 2.649 5.758 -8.104 1.00 94.81 78 LEU A CA 1
ATOM 625 C C . LEU A 1 78 ? 4.175 5.772 -7.920 1.00 94.81 78 LEU A C 1
ATOM 627 O O . LEU A 1 78 ? 4.765 6.851 -7.917 1.00 94.81 78 LEU A O 1
ATOM 631 N N . LEU A 1 79 ? 4.820 4.606 -7.824 1.00 95.12 79 LEU A N 1
ATOM 632 C CA . LEU A 1 79 ? 6.279 4.493 -7.741 1.00 95.12 79 LEU A CA 1
ATOM 633 C C . LEU A 1 79 ? 6.963 5.072 -8.979 1.00 95.12 79 LEU A C 1
ATOM 635 O O . LEU A 1 79 ? 7.883 5.879 -8.851 1.00 95.12 79 LEU A O 1
ATOM 639 N N . LEU A 1 80 ? 6.492 4.709 -10.173 1.00 93.25 80 LEU A N 1
ATOM 640 C CA . LEU A 1 80 ? 7.046 5.193 -11.437 1.00 93.25 80 LEU A CA 1
ATOM 641 C C . LEU A 1 80 ? 6.878 6.712 -11.574 1.00 93.25 80 LEU A C 1
ATOM 643 O O . LEU A 1 80 ? 7.854 7.419 -11.823 1.00 93.25 80 LEU A O 1
ATOM 647 N N . ARG A 1 81 ? 5.672 7.247 -11.343 1.00 91.44 81 ARG A N 1
ATOM 648 C CA . ARG A 1 81 ? 5.422 8.700 -11.374 1.00 91.44 81 ARG A CA 1
ATOM 649 C C . ARG A 1 81 ? 6.245 9.425 -10.318 1.00 91.44 81 ARG A C 1
ATOM 651 O O . ARG A 1 81 ? 6.899 10.420 -10.620 1.00 91.44 81 ARG A O 1
ATOM 658 N N . GLY A 1 82 ? 6.238 8.922 -9.088 1.00 93.75 82 GLY A N 1
ATOM 659 C CA . GLY A 1 82 ? 6.993 9.500 -7.988 1.00 93.75 82 GLY A CA 1
ATOM 660 C C . GLY A 1 82 ? 8.480 9.575 -8.320 1.00 93.75 82 GLY A C 1
ATOM 661 O O . GLY A 1 82 ? 9.091 10.632 -8.179 1.00 93.75 82 GLY A O 1
ATOM 662 N N . LYS A 1 83 ? 9.037 8.502 -8.891 1.00 92.81 83 LYS A N 1
ATOM 663 C CA . LYS A 1 83 ? 10.428 8.472 -9.338 1.00 92.81 83 LYS A CA 1
ATOM 664 C C . LYS A 1 83 ? 10.706 9.453 -10.474 1.00 92.81 83 LYS A C 1
ATOM 666 O O . LYS A 1 83 ? 11.708 10.162 -10.434 1.00 92.81 83 LYS A O 1
ATOM 671 N N . GLN A 1 84 ? 9.811 9.528 -11.455 1.00 89.06 84 GLN A N 1
ATOM 672 C CA . GLN A 1 84 ? 9.917 10.444 -12.589 1.00 89.06 84 GLN A CA 1
ATOM 673 C C . GLN A 1 84 ? 9.917 11.918 -12.159 1.00 89.06 84 GLN A C 1
ATOM 675 O O . GLN A 1 84 ? 10.640 12.727 -12.739 1.00 89.06 84 GLN A O 1
ATOM 680 N N . PHE A 1 85 ? 9.102 12.276 -11.166 1.00 91.31 85 PHE A N 1
ATOM 681 C CA . PHE A 1 85 ? 8.974 13.652 -10.680 1.00 91.31 85 PHE A CA 1
ATOM 682 C C . PHE A 1 85 ? 9.882 13.971 -9.484 1.00 91.31 85 PHE A C 1
ATOM 684 O O . PHE A 1 85 ? 9.813 15.076 -8.952 1.00 91.31 85 PHE A O 1
ATOM 691 N N . GLY A 1 86 ? 10.746 13.038 -9.067 1.00 92.50 86 GLY A N 1
ATOM 692 C CA . GLY A 1 86 ? 11.658 13.243 -7.939 1.00 92.50 86 GLY A CA 1
ATOM 693 C C . GLY A 1 86 ? 10.944 13.372 -6.590 1.00 92.50 86 GLY A C 1
ATOM 694 O O . GLY A 1 86 ? 11.453 14.035 -5.688 1.00 92.50 86 GLY A O 1
ATOM 695 N N . ILE A 1 87 ? 9.764 12.764 -6.449 1.00 94.88 87 ILE A N 1
ATOM 696 C CA . ILE A 1 87 ? 9.026 12.730 -5.186 1.00 94.88 87 ILE A CA 1
ATOM 697 C C . ILE A 1 87 ? 9.811 11.874 -4.178 1.00 94.88 87 ILE A C 1
ATOM 699 O O . ILE A 1 87 ? 10.218 10.759 -4.520 1.00 94.88 87 ILE A O 1
ATOM 703 N N . PRO A 1 88 ? 10.025 12.352 -2.938 1.00 94.94 88 PRO A N 1
ATOM 704 C CA . PRO A 1 88 ? 10.718 11.578 -1.914 1.00 94.94 88 PRO A CA 1
ATOM 705 C C . PRO A 1 88 ? 10.025 10.241 -1.628 1.00 94.94 88 PRO A C 1
ATOM 707 O O . PRO A 1 88 ? 8.800 10.187 -1.497 1.00 94.94 88 PRO A O 1
ATOM 710 N N . ALA A 1 89 ? 10.812 9.177 -1.449 1.00 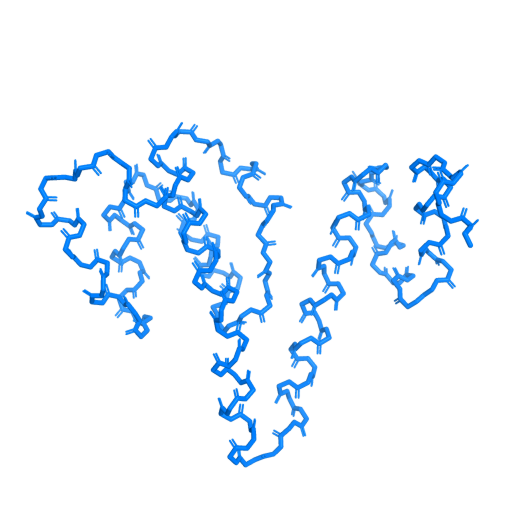93.88 89 ALA A N 1
ATOM 711 C CA . ALA A 1 89 ? 10.301 7.831 -1.177 1.00 93.88 89 ALA A CA 1
ATOM 712 C C . ALA A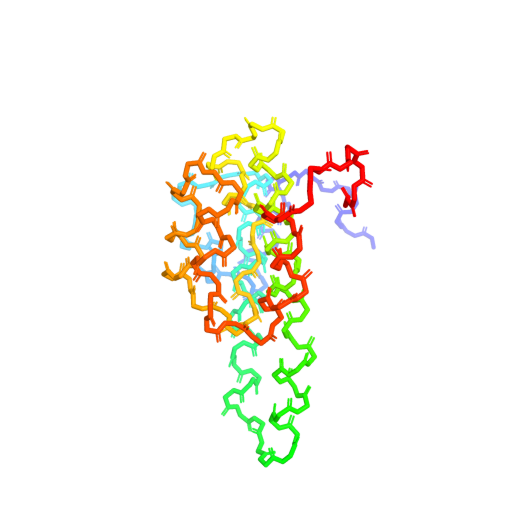 1 89 ? 9.366 7.790 0.046 1.00 93.88 89 ALA A C 1
ATOM 714 O O . ALA A 1 89 ? 8.343 7.113 0.015 1.00 93.88 89 ALA A O 1
ATOM 715 N N . ASP A 1 90 ? 9.658 8.575 1.086 1.00 92.19 90 ASP A N 1
ATOM 716 C CA . ASP A 1 90 ? 8.833 8.647 2.296 1.00 92.19 90 ASP A CA 1
ATOM 717 C C . ASP A 1 90 ? 7.440 9.240 2.055 1.00 92.19 90 ASP A C 1
ATOM 719 O O . ASP A 1 90 ? 6.508 8.902 2.783 1.00 92.19 90 ASP A O 1
ATOM 723 N N . GLN A 1 91 ? 7.280 10.111 1.053 1.00 92.50 91 GLN A N 1
ATOM 724 C CA . GLN A 1 91 ? 5.969 10.647 0.677 1.00 92.50 91 GLN A CA 1
ATOM 725 C C . GLN A 1 91 ? 5.177 9.626 -0.135 1.00 92.50 91 GLN A C 1
ATOM 727 O O . GLN A 1 91 ? 3.994 9.431 0.123 1.00 92.50 91 GLN A O 1
ATOM 732 N N . ILE A 1 92 ? 5.840 8.932 -1.066 1.00 94.62 92 ILE A N 1
ATOM 733 C 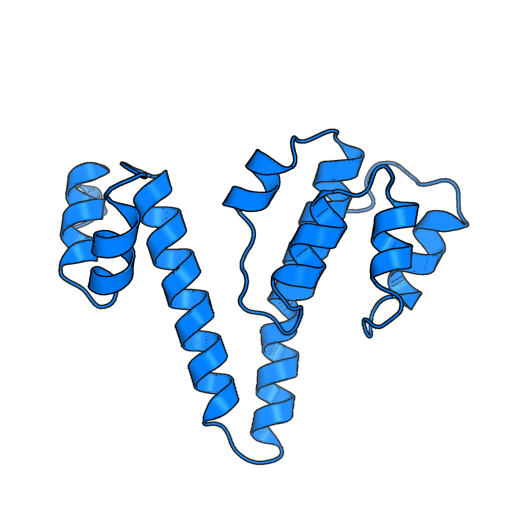CA . ILE A 1 92 ? 5.225 7.841 -1.830 1.00 94.62 92 ILE A CA 1
ATOM 734 C C . ILE A 1 92 ? 4.747 6.751 -0.868 1.00 94.62 92 ILE A C 1
ATOM 736 O O . ILE A 1 92 ? 3.599 6.327 -0.947 1.00 94.62 92 ILE A O 1
ATOM 740 N N . ARG A 1 93 ? 5.598 6.358 0.090 1.00 92.19 93 ARG A N 1
ATOM 741 C CA . ARG A 1 93 ? 5.296 5.317 1.079 1.00 92.19 93 ARG A CA 1
ATOM 742 C C . ARG A 1 93 ? 3.999 5.575 1.842 1.00 92.19 93 ARG A C 1
ATOM 744 O O . ARG A 1 93 ? 3.258 4.636 2.101 1.00 92.19 93 ARG A O 1
ATOM 751 N N . GLN A 1 94 ? 3.718 6.831 2.184 1.00 89.06 94 GLN A N 1
ATOM 752 C CA . GLN A 1 94 ? 2.547 7.202 2.986 1.00 89.06 94 GLN A CA 1
ATOM 753 C C . GLN A 1 94 ? 1.209 6.987 2.274 1.00 89.06 94 GLN A C 1
ATOM 755 O O . GLN A 1 94 ? 0.188 6.910 2.946 1.00 89.06 94 GLN A O 1
ATOM 760 N N . VAL A 1 95 ? 1.207 6.886 0.944 1.00 91.06 95 VAL A N 1
ATOM 761 C CA . VAL A 1 95 ? -0.017 6.762 0.138 1.00 91.06 95 VAL A CA 1
ATOM 762 C C . VAL A 1 95 ? -0.089 5.435 -0.633 1.00 91.06 95 VAL A C 1
ATOM 764 O O . VAL A 1 95 ? -0.974 5.251 -1.469 1.00 91.06 95 VAL A O 1
ATOM 767 N N . LEU A 1 96 ? 0.843 4.510 -0.375 1.00 93.50 96 LEU A N 1
ATOM 768 C CA . LEU A 1 96 ? 0.786 3.147 -0.904 1.00 93.50 96 LEU A CA 1
ATOM 769 C C . LEU A 1 96 ? -0.313 2.351 -0.206 1.00 93.50 96 LEU A C 1
ATOM 771 O O . LEU A 1 96 ? -0.519 2.473 0.999 1.00 93.50 96 LEU A O 1
ATOM 775 N N . ILE A 1 97 ? -0.978 1.480 -0.962 1.00 92.44 97 ILE A N 1
ATOM 776 C CA . ILE A 1 97 ? -2.080 0.658 -0.458 1.00 92.44 97 ILE A CA 1
ATOM 777 C C . ILE A 1 97 ? -1.664 -0.812 -0.569 1.00 92.44 97 ILE A C 1
ATOM 779 O O . ILE A 1 97 ? -1.754 -1.385 -1.658 1.00 92.44 97 ILE A O 1
ATOM 783 N N . PRO A 1 98 ? -1.181 -1.449 0.516 1.00 89.81 98 PRO A N 1
ATOM 784 C CA . PRO A 1 98 ? -0.599 -2.794 0.488 1.00 89.81 98 PRO A CA 1
ATOM 785 C C . PRO A 1 98 ? -1.679 -3.889 0.471 1.00 89.81 98 PRO A C 1
ATOM 787 O O . PRO A 1 98 ? -1.669 -4.811 1.280 1.00 89.81 98 PRO A O 1
ATOM 790 N N . ALA A 1 99 ? -2.645 -3.764 -0.438 1.00 91.31 99 ALA A N 1
ATOM 791 C CA . ALA A 1 99 ? -3.828 -4.615 -0.504 1.00 91.31 99 ALA A CA 1
ATOM 792 C C . ALA A 1 99 ? -3.892 -5.489 -1.772 1.00 91.31 99 ALA A C 1
ATOM 794 O O . ALA A 1 99 ? -4.881 -6.191 -1.977 1.00 91.31 99 ALA A O 1
ATOM 795 N N . GLY A 1 100 ? -2.862 -5.424 -2.623 1.00 91.06 100 GLY A N 1
ATOM 796 C CA . GLY A 1 100 ? -2.686 -6.300 -3.782 1.00 91.06 100 GLY A CA 1
ATOM 797 C C . GLY A 1 100 ? -1.872 -7.558 -3.455 1.00 91.06 100 GLY A C 1
ATOM 798 O O . GLY A 1 100 ? -1.711 -7.926 -2.291 1.00 91.06 100 GLY A O 1
ATOM 799 N N . GLY A 1 101 ? -1.375 -8.235 -4.488 1.00 90.56 101 GLY A N 1
ATOM 800 C CA . GLY A 1 101 ? -0.563 -9.447 -4.387 1.00 90.56 101 GLY A CA 1
ATOM 801 C C . GLY A 1 101 ? 0.945 -9.196 -4.270 1.00 90.56 101 GLY A C 1
ATOM 802 O O . GLY A 1 101 ? 1.690 -10.117 -3.926 1.00 90.56 101 GLY A O 1
ATOM 803 N N . LEU A 1 102 ? 1.437 -7.978 -4.530 1.00 92.69 102 LEU A N 1
ATOM 804 C CA . LEU A 1 102 ? 2.857 -7.673 -4.350 1.00 92.69 102 LEU A CA 1
ATOM 805 C C . LEU A 1 102 ? 3.207 -7.607 -2.861 1.00 92.69 102 LEU A C 1
ATOM 807 O O . LEU A 1 102 ? 2.617 -6.856 -2.086 1.00 92.69 102 LEU A O 1
ATOM 811 N N . SER A 1 103 ? 4.230 -8.368 -2.464 1.00 91.06 103 SER A N 1
ATOM 812 C CA . SER A 1 103 ? 4.682 -8.364 -1.071 1.00 91.06 103 SER A CA 1
ATOM 813 C C . SER A 1 103 ? 5.166 -6.967 -0.639 1.00 91.06 103 SER A C 1
ATOM 815 O O . SER A 1 103 ? 5.857 -6.298 -1.418 1.00 91.06 103 SER A O 1
ATOM 817 N N . PRO A 1 104 ? 4.923 -6.552 0.619 1.00 89.31 104 PRO A N 1
ATOM 818 C CA . PRO A 1 104 ? 5.441 -5.287 1.142 1.00 89.31 104 PRO A CA 1
ATOM 819 C C . PRO A 1 104 ? 6.967 -5.155 1.011 1.00 89.31 104 PRO A C 1
ATOM 821 O O . PRO A 1 104 ? 7.476 -4.079 0.717 1.00 89.31 104 PRO A O 1
ATOM 824 N N . VAL A 1 105 ? 7.701 -6.266 1.150 1.00 93.06 105 VAL A N 1
ATOM 825 C CA . VAL A 1 105 ? 9.167 -6.309 1.000 1.00 93.06 105 VAL A CA 1
ATOM 826 C C . VAL A 1 105 ? 9.596 -5.947 -0.421 1.00 93.06 105 VAL A C 1
ATOM 828 O O . VAL A 1 105 ? 10.539 -5.177 -0.605 1.00 93.06 105 VAL A O 1
ATOM 831 N N . LEU A 1 106 ? 8.901 -6.476 -1.432 1.00 94.88 106 LEU A N 1
ATOM 832 C CA . LEU A 1 106 ? 9.165 -6.125 -2.825 1.00 94.88 106 LEU A CA 1
ATOM 833 C C . LEU A 1 106 ? 8.906 -4.634 -3.054 1.00 94.88 106 LEU A C 1
ATOM 835 O O . LEU A 1 106 ? 9.780 -3.957 -3.586 1.00 94.88 106 LEU A O 1
ATOM 839 N N . ILE A 1 107 ? 7.768 -4.112 -2.595 1.00 94.19 107 ILE A N 1
ATOM 840 C CA . ILE A 1 107 ? 7.413 -2.693 -2.741 1.00 94.19 107 ILE A CA 1
ATOM 841 C C . ILE A 1 107 ? 8.472 -1.778 -2.099 1.00 94.19 107 ILE A C 1
ATOM 843 O O . ILE A 1 107 ? 8.941 -0.840 -2.745 1.00 94.19 107 ILE A O 1
ATOM 847 N N . GLU A 1 108 ? 8.928 -2.080 -0.881 1.00 94.19 108 GLU A N 1
ATOM 848 C CA . GLU A 1 108 ? 10.017 -1.332 -0.232 1.00 94.19 108 GLU A CA 1
ATOM 849 C C . GLU A 1 108 ? 11.339 -1.435 -1.008 1.00 94.19 108 GLU A C 1
ATOM 851 O O . GLU A 1 108 ? 12.061 -0.447 -1.175 1.00 94.19 108 GLU A O 1
ATOM 856 N N . SER A 1 109 ? 11.646 -2.606 -1.572 1.00 95.56 109 SER A N 1
ATOM 857 C CA . SER A 1 109 ? 12.827 -2.764 -2.425 1.00 95.56 109 SER A CA 1
ATOM 858 C C . SER A 1 109 ? 12.745 -1.938 -3.718 1.00 95.56 109 SER A C 1
ATOM 860 O O . SER A 1 109 ? 13.783 -1.535 -4.240 1.00 95.56 109 SER A O 1
ATOM 862 N N . LEU A 1 110 ? 11.541 -1.653 -4.229 1.00 96.19 110 LEU A N 1
ATOM 863 C CA . LEU A 1 110 ? 11.325 -0.809 -5.409 1.00 96.19 110 LEU A CA 1
ATOM 864 C C . LEU A 1 110 ? 11.426 0.684 -5.067 1.00 96.19 110 LEU A C 1
ATOM 866 O O . LEU A 1 110 ? 12.006 1.444 -5.839 1.00 96.19 110 LEU A O 1
ATOM 870 N N . LEU A 1 111 ? 10.943 1.097 -3.889 1.00 95.19 111 LEU A N 1
ATOM 871 C CA . LEU A 1 111 ? 11.077 2.473 -3.382 1.00 95.19 111 LEU A CA 1
ATOM 872 C C . LEU A 1 111 ? 12.538 2.940 -3.299 1.00 95.19 111 LEU A C 1
ATOM 874 O O . LEU A 1 111 ? 12.821 4.121 -3.492 1.00 95.19 111 LEU A O 1
ATOM 878 N N . SER A 1 112 ? 13.462 2.020 -3.014 1.00 93.19 112 SER A N 1
ATOM 879 C CA . SER A 1 112 ? 14.894 2.319 -2.866 1.00 93.19 112 SER A CA 1
ATOM 880 C C . SER A 1 112 ? 15.678 2.399 -4.184 1.00 93.19 112 SER A C 1
ATOM 882 O O . SER A 1 112 ? 16.869 2.710 -4.167 1.00 93.19 112 SER A O 1
ATOM 884 N N . ARG A 1 113 ? 15.047 2.134 -5.336 1.00 94.75 113 ARG A N 1
ATOM 885 C CA . ARG A 1 113 ? 15.725 2.121 -6.644 1.00 94.75 113 ARG A CA 1
ATOM 886 C C . ARG A 1 113 ? 16.043 3.518 -7.153 1.00 94.75 113 ARG A C 1
ATOM 888 O O . ARG A 1 113 ? 15.312 4.479 -6.900 1.00 94.75 113 ARG A O 1
ATOM 895 N N . ASN A 1 114 ? 17.128 3.638 -7.917 1.00 89.94 114 ASN A N 1
ATOM 896 C CA . ASN A 1 114 ? 17.675 4.922 -8.353 1.00 89.94 114 ASN A CA 1
ATOM 897 C C . ASN A 1 114 ? 17.173 5.386 -9.720 1.00 89.94 114 ASN A C 1
ATOM 899 O O . ASN A 1 114 ? 17.222 6.585 -9.997 1.00 89.94 114 ASN A O 1
ATOM 903 N N . SER A 1 115 ? 16.580 4.499 -10.515 1.00 90.81 115 SER A N 1
ATOM 904 C CA . SER A 1 115 ? 16.059 4.811 -11.847 1.00 90.81 115 SER A CA 1
ATOM 905 C C . SER A 1 115 ? 14.724 4.114 -12.127 1.00 90.81 115 SER A C 1
ATOM 907 O O . SER A 1 115 ? 14.355 3.165 -11.439 1.00 90.81 115 SER A O 1
ATOM 909 N N . LEU A 1 116 ? 13.987 4.592 -13.139 1.00 91.62 116 LEU A N 1
ATOM 910 C CA . LEU A 1 116 ? 12.770 3.919 -13.612 1.00 91.62 116 LEU A CA 1
ATOM 911 C C . LEU A 1 116 ? 13.082 2.508 -14.116 1.00 91.62 116 LEU A C 1
ATOM 913 O O . LEU A 1 116 ? 12.351 1.581 -13.786 1.00 91.62 116 LEU A O 1
ATOM 917 N N . CYS A 1 117 ? 14.190 2.339 -14.845 1.00 90.69 117 CYS A N 1
ATOM 918 C CA . CYS A 1 117 ? 14.606 1.037 -15.356 1.00 90.69 117 CYS A CA 1
ATOM 919 C C . CYS A 1 117 ? 14.864 0.044 -14.221 1.00 90.69 117 CYS A C 1
ATOM 921 O O . CYS A 1 117 ? 14.338 -1.056 -14.258 1.00 90.69 117 CYS A O 1
ATOM 923 N N . GLU A 1 118 ? 15.547 0.457 -13.149 1.00 93.31 118 GLU A N 1
ATOM 924 C CA . GLU A 1 118 ? 15.748 -0.407 -11.979 1.00 93.31 118 GLU A CA 1
ATOM 925 C C . GLU A 1 118 ? 14.438 -0.814 -11.282 1.00 93.31 118 GLU A C 1
ATOM 927 O O . GLU A 1 118 ? 14.356 -1.908 -10.720 1.00 93.31 118 GLU A O 1
ATOM 932 N N . ILE A 1 119 ? 13.418 0.057 -11.286 1.00 94.38 119 ILE A N 1
ATOM 933 C CA . ILE A 1 119 ? 12.081 -0.290 -10.776 1.00 94.38 119 ILE A CA 1
ATOM 934 C C . ILE A 1 119 ? 11.443 -1.349 -11.681 1.00 94.3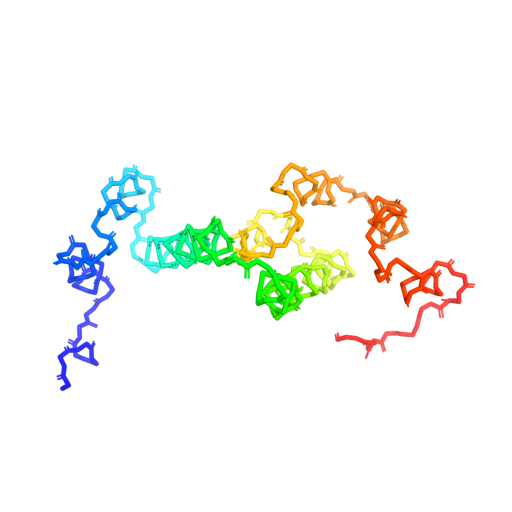8 119 ILE A C 1
ATOM 936 O O . ILE A 1 119 ? 10.922 -2.341 -11.176 1.00 94.38 119 ILE A O 1
ATOM 940 N N . VAL A 1 120 ? 11.503 -1.160 -13.003 1.00 93.56 120 VAL A N 1
ATOM 941 C CA . VAL A 1 120 ? 10.956 -2.111 -13.984 1.00 93.56 120 VAL A CA 1
ATOM 942 C C . VAL A 1 120 ? 11.679 -3.459 -13.906 1.00 93.56 120 VAL A C 1
ATOM 944 O O . VAL A 1 120 ? 11.018 -4.485 -13.787 1.00 93.56 120 VAL A O 1
ATOM 947 N N . ASP A 1 121 ? 13.010 -3.475 -13.842 1.00 93.00 121 ASP A N 1
ATOM 948 C CA . ASP A 1 121 ? 13.815 -4.698 -13.711 1.00 93.00 121 ASP A CA 1
ATOM 949 C C . ASP A 1 121 ? 13.470 -5.477 -12.428 1.00 93.00 121 ASP A C 1
ATOM 951 O O . ASP A 1 121 ? 13.374 -6.713 -12.416 1.00 93.00 121 ASP A O 1
ATOM 955 N N . GLY A 1 122 ? 13.219 -4.751 -11.331 1.00 94.12 122 GLY A N 1
ATOM 956 C CA . GLY A 1 122 ? 12.755 -5.318 -10.064 1.00 94.12 122 GLY A CA 1
ATOM 957 C C . GLY A 1 122 ? 11.383 -5.997 -10.152 1.00 94.12 122 GLY A C 1
ATOM 958 O O . GLY A 1 122 ? 11.070 -6.853 -9.324 1.00 94.12 122 GLY A O 1
ATOM 959 N N . LEU A 1 123 ? 10.588 -5.670 -11.174 1.00 94.88 123 LEU A N 1
ATOM 960 C CA . LEU A 1 123 ? 9.279 -6.256 -11.457 1.00 94.88 123 LEU A CA 1
ATOM 961 C C . LEU A 1 123 ? 9.341 -7.439 -12.428 1.00 94.88 123 LEU A C 1
ATOM 963 O O . LEU A 1 123 ? 8.292 -7.910 -12.842 1.00 94.88 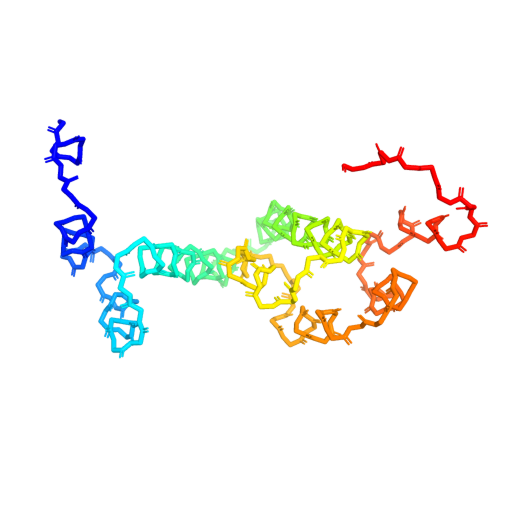123 LEU A O 1
ATOM 967 N N . SER A 1 124 ? 10.516 -7.977 -12.760 1.00 92.12 124 SER A N 1
ATOM 968 C CA . SER A 1 124 ? 10.676 -9.102 -13.707 1.00 92.12 124 SER A CA 1
ATOM 969 C C . SER A 1 124 ? 9.793 -10.335 -13.446 1.00 92.12 124 SER A C 1
ATOM 971 O O . SER A 1 124 ? 9.494 -11.084 -14.373 1.00 92.12 124 SER A O 1
ATOM 973 N N . ARG A 1 125 ? 9.365 -10.566 -12.197 1.00 91.69 125 ARG A N 1
ATOM 974 C CA . ARG A 1 125 ? 8.456 -11.667 -11.814 1.00 91.69 125 ARG A CA 1
ATOM 975 C C . ARG A 1 125 ? 6.974 -11.283 -11.795 1.00 91.69 125 ARG A C 1
ATOM 977 O O . ARG A 1 125 ? 6.135 -12.144 -11.549 1.00 91.69 125 ARG A O 1
ATOM 984 N N . TRP A 1 126 ? 6.652 -10.010 -11.987 1.00 93.31 126 TRP A N 1
ATOM 985 C CA . TRP A 1 126 ? 5.285 -9.508 -12.002 1.00 93.31 126 TRP A CA 1
ATOM 986 C C . TRP A 1 126 ? 4.660 -9.709 -13.382 1.00 93.31 126 TRP A C 1
ATOM 988 O O . TRP A 1 126 ? 5.299 -9.470 -14.405 1.00 93.31 126 TRP A O 1
ATOM 998 N N . GLU A 1 127 ? 3.393 -10.120 -13.421 1.00 89.00 127 GLU A N 1
ATOM 999 C CA . GLU A 1 127 ? 2.706 -10.514 -14.660 1.00 89.00 127 GLU A CA 1
ATOM 1000 C C . GLU A 1 127 ? 2.654 -9.395 -15.720 1.00 89.00 127 GLU A C 1
ATOM 1002 O O . GLU A 1 127 ? 2.691 -9.670 -16.919 1.00 89.00 127 GLU A O 1
ATOM 1007 N N . PHE A 1 128 ? 2.642 -8.128 -15.289 1.00 88.25 128 PHE A N 1
ATOM 1008 C CA . PHE A 1 128 ? 2.568 -6.960 -16.172 1.00 88.25 128 PHE A CA 1
ATOM 1009 C C . PHE A 1 128 ? 3.934 -6.347 -16.513 1.00 88.25 128 PHE A C 1
ATOM 1011 O O . PHE A 1 128 ? 3.985 -5.289 -17.137 1.00 88.25 128 PHE A O 1
ATOM 1018 N N . HIS A 1 129 ? 5.047 -7.001 -16.162 1.00 90.31 129 HIS A N 1
ATOM 1019 C CA . HIS A 1 129 ? 6.402 -6.520 -16.462 1.00 90.31 129 HIS A CA 1
ATOM 1020 C C . HIS A 1 129 ? 6.584 -6.116 -17.931 1.00 90.31 129 HIS A C 1
ATOM 1022 O O . HIS A 1 129 ? 7.101 -5.043 -18.231 1.00 90.31 129 HIS A O 1
ATOM 1028 N N . ASN A 1 130 ? 6.108 -6.953 -18.855 1.00 87.06 130 ASN A N 1
ATOM 1029 C CA . ASN A 1 130 ? 6.293 -6.734 -20.290 1.00 87.06 130 ASN A CA 1
ATOM 1030 C C . ASN A 1 130 ? 5.581 -5.474 -20.797 1.00 87.06 130 ASN A C 1
ATOM 1032 O O . ASN A 1 130 ? 6.028 -4.884 -21.772 1.00 87.06 130 ASN A O 1
ATOM 1036 N N . VAL A 1 131 ? 4.518 -5.030 -20.117 1.00 87.81 131 VAL A N 1
ATOM 1037 C CA . VAL A 1 131 ? 3.835 -3.764 -20.433 1.00 87.81 131 VAL A CA 1
ATOM 1038 C C . VAL A 1 131 ? 4.737 -2.565 -20.118 1.00 87.81 131 VAL A C 1
ATOM 1040 O O . VAL A 1 131 ? 4.637 -1.524 -20.760 1.00 87.81 131 VAL A O 1
ATOM 1043 N N . LEU A 1 132 ? 5.632 -2.708 -19.137 1.00 86.94 132 LEU A N 1
ATOM 1044 C CA . LEU A 1 132 ? 6.564 -1.667 -18.708 1.00 86.94 132 LEU A CA 1
ATOM 1045 C C . LEU A 1 132 ? 7.938 -1.766 -19.380 1.00 86.94 132 LEU A C 1
ATOM 1047 O O . LEU A 1 132 ? 8.690 -0.794 -19.342 1.00 86.94 132 LEU A O 1
ATOM 1051 N N . ALA A 1 133 ? 8.277 -2.899 -19.999 1.00 81.31 133 ALA A N 1
ATOM 1052 C CA . ALA A 1 133 ? 9.583 -3.120 -20.624 1.00 81.31 133 ALA A CA 1
ATOM 1053 C C . ALA A 1 133 ? 9.919 -2.048 -21.680 1.00 81.31 133 ALA A C 1
ATOM 1055 O O . ALA A 1 133 ? 11.066 -1.603 -21.779 1.00 81.31 133 ALA A O 1
ATOM 1056 N N . ASP A 1 134 ? 8.904 -1.555 -22.393 1.00 78.56 134 ASP A N 1
ATOM 1057 C CA . ASP A 1 134 ? 9.054 -0.520 -23.420 1.00 78.56 134 ASP A CA 1
ATOM 1058 C C . ASP A 1 134 ? 9.491 0.846 -22.864 1.00 78.56 134 ASP A C 1
ATOM 1060 O O . ASP A 1 134 ? 10.082 1.654 -23.583 1.00 78.56 134 ASP A O 1
ATOM 1064 N N . ILE A 1 135 ? 9.274 1.101 -21.567 1.00 74.38 135 ILE A N 1
ATOM 1065 C CA . ILE A 1 135 ? 9.728 2.328 -20.889 1.00 74.38 135 ILE A CA 1
ATOM 1066 C C . ILE A 1 135 ? 11.261 2.419 -20.894 1.00 74.38 135 ILE A C 1
ATOM 1068 O O . ILE A 1 135 ? 11.815 3.518 -20.912 1.00 74.38 135 ILE A O 1
ATOM 1072 N N . CYS A 1 136 ? 11.950 1.274 -20.894 1.00 72.88 136 CYS A N 1
ATOM 1073 C CA . CYS A 1 136 ? 13.409 1.211 -20.848 1.00 72.88 136 CYS A CA 1
ATOM 1074 C C . CYS A 1 136 ? 14.051 1.288 -22.244 1.00 72.88 136 CYS A C 1
ATOM 1076 O O . CYS A 1 136 ? 15.215 1.670 -22.357 1.00 72.88 136 CYS A O 1
ATOM 1078 N N . SER A 1 137 ? 13.315 0.929 -23.302 1.00 64.69 137 SER A N 1
ATOM 1079 C CA . SER A 1 137 ? 13.824 0.805 -24.677 1.00 64.69 137 SER A CA 1
ATOM 1080 C C . SER A 1 137 ? 13.484 2.006 -25.570 1.00 64.69 137 SER A C 1
ATOM 1082 O O . SER A 1 137 ? 14.276 2.367 -26.443 1.00 64.69 137 SER A O 1
ATOM 1084 N N . GLY A 1 138 ? 12.340 2.662 -25.353 1.00 55.72 138 GLY A N 1
ATOM 1085 C CA . GLY A 1 138 ? 11.925 3.857 -26.083 1.00 55.72 138 GLY A CA 1
ATOM 1086 C C . GLY A 1 138 ? 12.109 5.110 -25.238 1.00 55.72 138 GLY A C 1
ATOM 1087 O O . GLY A 1 138 ? 11.486 5.239 -24.189 1.00 55.72 138 GLY A O 1
ATOM 1088 N N . GLY A 1 139 ? 12.927 6.061 -25.704 1.00 54.88 139 GLY A N 1
ATOM 1089 C CA . GLY A 1 139 ? 13.078 7.379 -25.077 1.00 54.88 139 GLY A CA 1
ATOM 1090 C C . GLY A 1 139 ? 11.723 7.963 -24.658 1.00 54.88 139 GLY A C 1
ATOM 1091 O O . GLY A 1 139 ? 10.879 8.292 -25.493 1.00 54.88 139 GLY A O 1
ATOM 1092 N N . TYR A 1 140 ? 11.518 8.026 -23.346 1.00 53.25 140 TYR A N 1
ATOM 1093 C CA . TYR A 1 140 ? 10.234 8.269 -22.703 1.00 53.25 140 TYR A CA 1
ATOM 1094 C C . TYR A 1 140 ? 9.615 9.623 -23.099 1.00 53.25 140 TYR A C 1
ATOM 1096 O O . TYR A 1 140 ? 10.249 10.676 -22.990 1.00 53.25 140 TYR A O 1
ATOM 1104 N N . ARG A 1 141 ? 8.340 9.614 -23.516 1.00 53.69 141 ARG A N 1
ATOM 1105 C CA . ARG A 1 141 ? 7.539 10.832 -23.727 1.00 53.69 141 ARG A CA 1
ATOM 1106 C C . ARG A 1 141 ? 6.920 11.265 -22.397 1.00 53.69 141 ARG A C 1
ATOM 1108 O O . ARG A 1 141 ? 6.11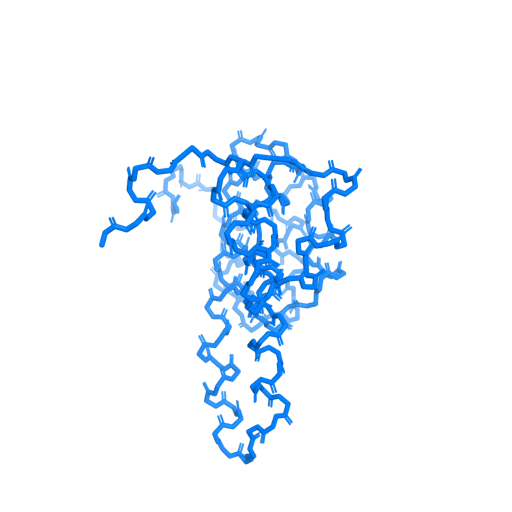7 10.538 -21.821 1.00 53.69 141 ARG A O 1
ATOM 1115 N N . LYS A 1 142 ? 7.265 12.471 -21.930 1.00 48.28 142 LYS A N 1
ATOM 1116 C CA . LYS A 1 142 ? 6.625 13.128 -20.774 1.00 48.28 142 LYS A CA 1
ATOM 1117 C C . LYS A 1 142 ? 5.093 13.053 -20.906 1.00 48.28 142 LYS A C 1
ATOM 1119 O O . LYS A 1 142 ? 4.554 13.602 -21.861 1.00 48.28 142 LYS A O 1
ATOM 1124 N N . GLY A 1 143 ? 4.424 12.422 -19.935 1.00 53.38 143 GLY A N 1
ATOM 1125 C CA . GLY A 1 143 ? 2.957 12.402 -19.821 1.00 53.38 143 GLY A CA 1
ATOM 1126 C C . GLY A 1 143 ? 2.280 11.042 -20.022 1.00 53.38 143 GLY A C 1
ATOM 1127 O O . GLY A 1 143 ? 1.092 11.021 -20.317 1.00 53.38 143 GLY A O 1
ATOM 1128 N N . LEU A 1 144 ? 3.000 9.921 -19.890 1.00 54.44 144 LEU A N 1
ATOM 1129 C CA . LEU A 1 144 ? 2.421 8.593 -20.128 1.00 54.44 144 LEU A CA 1
ATOM 1130 C C . LEU A 1 144 ? 1.504 8.086 -18.998 1.00 54.44 144 LEU A C 1
ATOM 1132 O O . LEU A 1 144 ? 0.765 7.130 -19.211 1.00 54.44 144 LEU A O 1
ATOM 1136 N N . PHE A 1 145 ? 1.536 8.720 -17.822 1.00 50.41 145 PHE A N 1
ATOM 1137 C CA . PHE A 1 145 ? 0.713 8.354 -16.672 1.00 50.41 145 PHE A CA 1
ATOM 1138 C C . PHE A 1 145 ? 0.274 9.588 -15.902 1.00 50.41 145 PHE A C 1
ATOM 1140 O O . PHE A 1 145 ? 1.156 10.318 -15.401 1.00 50.41 145 PHE A O 1
#

pLDDT: mean 89.64, std 10.26, range [48.28, 96.19]